Protein AF-E4T851-F1 (afdb_monomer)

Secondary structure (DSSP, 8-state):
----TTTSHHHHHHHHHHHHH-SBS-B-HHHHHHHHT--HHHHHHHHHH-TTTEEEEEEE-TTT-PEEEEEHHHHHHHHHHS-S----TTSB-PPPPHHHHHHHHHHHHHHHHHHHHHHHHHHHHHHHHHHHHHHHHHHHHHHHHH-

Radius of gyration: 23.72 Å; Cα contacts (8 Å, |Δi|>4): 133; chains: 1; bounding box: 57×31×72 Å

Organism: Paludibacter propionicigenes (strain DSM 17365 / JCM 13257 / WB4) (NCBI:txid694427)

pLDDT: mean 87.02, std 12.17, range [44.84, 97.44]

Solvent-accessible surface area (backbone atoms only — not comparable to full-atom values): 8329 Å² total; per-residue (Å²): 133,80,89,51,48,63,79,45,42,69,61,49,50,51,50,52,53,47,58,34,63,35,52,49,51,42,44,38,43,68,57,51,14,65,75,68,77,45,60,44,70,58,46,45,48,49,53,66,68,44,55,89,50,29,36,76,46,90,58,58,38,89,89,76,71,41,47,28,35,31,40,42,66,63,56,55,49,47,70,78,75,46,84,89,84,76,96,54,62,82,43,79,35,80,58,57,57,69,69,61,50,51,51,54,51,48,53,50,51,54,48,15,51,51,53,50,52,50,52,51,48,54,52,50,51,52,53,50,51,53,50,51,52,52,50,52,54,51,50,53,53,49,52,66,73,74,105

Structure (mmCIF, N/CA/C/O backbone):
data_AF-E4T851-F1
#
_entry.id   AF-E4T851-F1
#
loop_
_atom_site.group_PDB
_atom_site.id
_atom_site.type_symbol
_atom_site.label_atom_id
_atom_site.label_alt_id
_atom_site.label_comp_id
_atom_site.label_asym_id
_atom_site.label_entity_id
_atom_site.label_seq_id
_atom_site.pdbx_PDB_ins_code
_atom_site.Cartn_x
_atom_site.Cartn_y
_atom_site.Cartn_z
_atom_site.occupancy
_atom_site.B_iso_or_equiv
_atom_site.auth_seq_id
_atom_site.auth_comp_id
_atom_site.auth_asym_id
_atom_site.auth_atom_id
_atom_site.pdbx_PDB_model_num
ATOM 1 N N . MET A 1 1 ? 4.889 10.315 11.813 1.00 44.84 1 MET A N 1
ATOM 2 C CA . MET A 1 1 ? 3.529 9.733 11.825 1.00 44.84 1 MET A CA 1
ATOM 3 C C . MET A 1 1 ? 3.695 8.249 11.513 1.00 44.84 1 MET A C 1
ATOM 5 O O . MET A 1 1 ? 4.417 7.948 10.576 1.00 44.84 1 MET A O 1
ATOM 9 N N . GLY A 1 2 ? 3.188 7.329 12.338 1.00 60.22 2 GLY A N 1
ATOM 10 C CA . GLY A 1 2 ? 3.325 5.886 12.075 1.00 60.22 2 GLY A CA 1
ATOM 11 C C . GLY A 1 2 ? 2.503 5.438 10.860 1.00 60.22 2 GLY A C 1
ATOM 12 O O . GLY A 1 2 ? 1.569 6.137 10.472 1.00 60.22 2 GLY A O 1
ATOM 13 N N . LYS A 1 3 ? 2.852 4.280 10.288 1.00 72.94 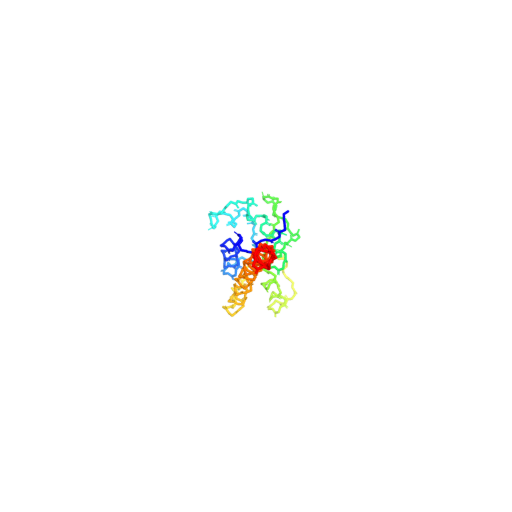3 LYS A N 1
ATOM 14 C CA . LYS A 1 3 ? 2.148 3.651 9.155 1.00 72.94 3 LYS A CA 1
ATOM 15 C C . LYS A 1 3 ? 0.664 3.474 9.497 1.00 72.94 3 LYS A C 1
ATOM 17 O O . LYS A 1 3 ? 0.367 2.988 10.587 1.00 72.94 3 LYS A O 1
ATOM 22 N N . LYS A 1 4 ? -0.234 3.849 8.584 1.00 88.56 4 LYS A N 1
ATOM 23 C CA . LYS A 1 4 ? -1.688 3.689 8.736 1.00 88.56 4 LYS A CA 1
ATOM 24 C C . LYS A 1 4 ? -2.259 3.031 7.487 1.00 88.56 4 LYS A C 1
ATOM 26 O O . LYS A 1 4 ? -2.690 3.724 6.566 1.00 88.56 4 LYS A O 1
ATOM 31 N N . TYR A 1 5 ? -2.264 1.701 7.479 1.00 90.31 5 TYR A N 1
ATOM 32 C CA . TYR A 1 5 ? -2.741 0.904 6.347 1.00 90.31 5 TYR A CA 1
ATOM 33 C C . TYR A 1 5 ? -4.186 1.248 6.001 1.00 90.31 5 TYR A C 1
ATOM 35 O O . TYR A 1 5 ? -4.512 1.354 4.828 1.00 90.31 5 TYR A O 1
ATOM 43 N N . SER A 1 6 ? -5.029 1.498 7.008 1.00 90.12 6 SER A N 1
ATOM 44 C CA . SER A 1 6 ? -6.433 1.851 6.774 1.00 90.12 6 SER A CA 1
ATOM 45 C C . SER A 1 6 ? -6.612 3.203 6.074 1.00 90.12 6 SER A C 1
ATOM 47 O O . SER A 1 6 ? -7.623 3.422 5.424 1.00 90.12 6 SER A O 1
ATOM 49 N N . LYS A 1 7 ? -5.665 4.137 6.242 1.00 92.62 7 LYS A N 1
ATOM 50 C CA . LYS A 1 7 ? -5.742 5.477 5.641 1.00 92.62 7 LYS A CA 1
ATOM 51 C C . LYS A 1 7 ? -5.191 5.498 4.217 1.00 92.62 7 LYS A C 1
ATOM 53 O O . LYS A 1 7 ? -5.696 6.252 3.401 1.00 92.62 7 LYS A O 1
ATOM 58 N N . ASP A 1 8 ? -4.159 4.702 3.961 1.00 95.56 8 ASP A N 1
ATOM 59 C CA . ASP A 1 8 ? -3.434 4.687 2.687 1.00 95.56 8 ASP A CA 1
ATOM 60 C C . ASP A 1 8 ? -3.862 3.509 1.793 1.00 95.56 8 ASP A C 1
ATOM 62 O O . ASP A 1 8 ? -3.131 3.132 0.878 1.00 95.56 8 ASP A O 1
ATOM 66 N N . LEU A 1 9 ? -4.990 2.860 2.107 1.00 94.56 9 LEU A N 1
ATOM 67 C CA . LEU A 1 9 ? -5.412 1.601 1.492 1.00 94.56 9 LEU A CA 1
ATOM 68 C C . LEU A 1 9 ? -5.564 1.734 -0.027 1.00 94.56 9 LEU A C 1
ATOM 70 O O . LEU A 1 9 ? -5.019 0.914 -0.766 1.00 94.56 9 LEU A O 1
ATOM 74 N N . ASP A 1 10 ? -6.242 2.783 -0.486 1.00 95.50 10 ASP A N 1
ATOM 75 C CA . ASP A 1 10 ? -6.523 2.998 -1.906 1.00 95.50 10 ASP A CA 1
ATOM 76 C C . ASP A 1 10 ? -5.232 3.229 -2.699 1.00 95.50 10 ASP A C 1
ATOM 78 O O . ASP A 1 10 ? -4.998 2.593 -3.731 1.00 95.50 10 ASP A O 1
ATOM 82 N N . GLU A 1 11 ? 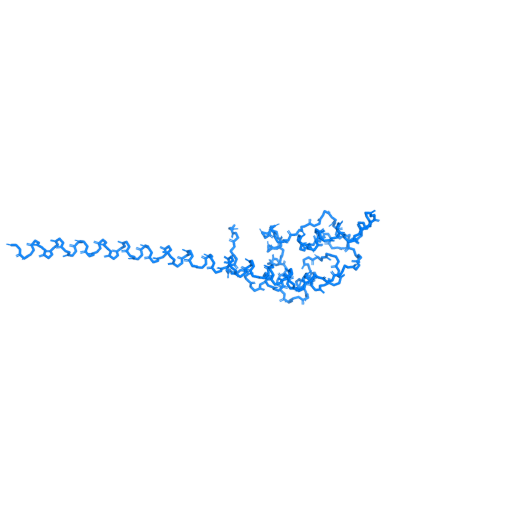-4.335 4.080 -2.195 1.00 96.56 11 GLU A N 1
ATOM 83 C CA . GLU A 1 11 ? -3.048 4.318 -2.840 1.00 96.56 11 GLU A CA 1
ATOM 84 C C . GLU A 1 11 ? -2.129 3.097 -2.773 1.00 96.56 11 GLU A C 1
ATOM 86 O O . GLU A 1 11 ? -1.392 2.842 -3.727 1.00 96.56 11 GLU A O 1
ATOM 91 N N . LEU A 1 12 ? -2.169 2.313 -1.691 1.00 96.94 12 LEU A N 1
ATOM 92 C CA . LEU A 1 12 ? -1.432 1.053 -1.600 1.00 96.94 12 LEU A CA 1
ATOM 93 C C . LEU A 1 12 ? -1.924 0.049 -2.642 1.00 96.94 12 LEU A C 1
ATOM 95 O O . LEU A 1 12 ? -1.095 -0.533 -3.341 1.00 96.94 12 LEU A O 1
ATOM 99 N N . ILE A 1 13 ? -3.240 -0.123 -2.792 1.00 96.81 13 ILE A N 1
ATOM 100 C CA . ILE A 1 13 ? -3.831 -0.996 -3.815 1.00 96.81 13 ILE A CA 1
ATOM 101 C C . ILE A 1 13 ? -3.419 -0.520 -5.208 1.00 96.81 13 ILE A C 1
ATOM 103 O O . ILE A 1 13 ? -2.942 -1.327 -6.011 1.00 96.81 13 ILE A O 1
ATOM 107 N N . ALA A 1 14 ? -3.540 0.779 -5.495 1.00 97.12 14 ALA A N 1
ATOM 108 C CA . ALA A 1 14 ? -3.183 1.346 -6.791 1.00 97.12 14 ALA A CA 1
ATOM 109 C C . ALA A 1 14 ? -1.692 1.151 -7.114 1.00 97.12 14 ALA A C 1
ATOM 111 O O . ALA A 1 14 ? -1.341 0.685 -8.202 1.00 97.12 14 ALA A O 1
ATOM 112 N N . LEU A 1 15 ? -0.806 1.456 -6.160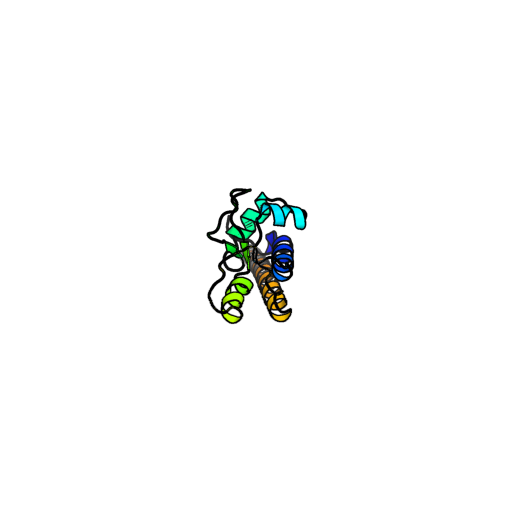 1.00 97.44 15 LEU A N 1
ATOM 113 C CA . LEU A 1 15 ? 0.641 1.319 -6.327 1.00 97.44 15 LEU A CA 1
ATOM 114 C C . LEU A 1 15 ? 1.065 -0.144 -6.466 1.00 97.44 15 LEU A C 1
ATOM 116 O O . LEU A 1 15 ? 1.872 -0.443 -7.344 1.00 97.44 15 LEU A O 1
ATOM 120 N N . VAL A 1 16 ? 0.532 -1.053 -5.642 1.00 96.62 16 VAL A N 1
ATOM 121 C CA . VAL A 1 16 ? 0.827 -2.493 -5.730 1.00 96.62 16 VAL A CA 1
ATOM 122 C C . VAL A 1 16 ? 0.344 -3.053 -7.062 1.00 96.62 16 VAL A C 1
ATOM 124 O O . VAL A 1 16 ? 1.129 -3.683 -7.768 1.00 96.62 16 VAL A O 1
ATOM 127 N N . SER A 1 17 ? -0.896 -2.762 -7.452 1.00 94.75 17 SER A N 1
ATOM 128 C CA . SER A 1 17 ? -1.470 -3.238 -8.714 1.00 94.75 17 SER A CA 1
ATOM 129 C C . SER A 1 17 ? -0.654 -2.741 -9.902 1.00 94.75 17 SER A C 1
ATOM 131 O O . SER A 1 17 ? -0.160 -3.535 -10.702 1.00 94.75 17 SER A O 1
ATOM 133 N N . TYR A 1 18 ? -0.394 -1.437 -9.976 1.00 95.31 18 TYR A N 1
ATOM 134 C CA . TYR A 1 18 ? 0.363 -0.870 -11.085 1.00 95.31 18 TYR A CA 1
ATOM 135 C C . TYR A 1 18 ? 1.810 -1.373 -11.125 1.00 95.31 18 TYR A C 1
ATOM 137 O O . TYR A 1 18 ? 2.292 -1.785 -12.180 1.00 95.31 18 TYR A O 1
ATOM 145 N N . LEU A 1 19 ? 2.512 -1.393 -9.986 1.00 94.81 19 LEU A N 1
ATOM 146 C CA . LEU A 1 19 ? 3.880 -1.907 -9.930 1.00 94.81 19 LEU A CA 1
ATOM 147 C C . LEU A 1 19 ? 3.953 -3.418 -10.150 1.00 94.81 19 LEU A C 1
ATOM 149 O O . LEU A 1 19 ? 5.030 -3.890 -10.489 1.00 94.81 19 LEU A O 1
ATOM 153 N N . SER A 1 20 ? 2.868 -4.176 -9.986 1.00 92.19 20 SER A N 1
ATOM 154 C CA . SER A 1 20 ? 2.825 -5.610 -10.302 1.00 92.19 20 SER A CA 1
ATOM 155 C C . SER A 1 20 ? 2.688 -5.893 -11.802 1.00 92.19 20 SER A C 1
ATOM 157 O O . SER A 1 20 ? 3.296 -6.837 -12.305 1.00 92.19 20 SER A O 1
ATOM 159 N N . MET A 1 21 ? 1.943 -5.040 -12.512 1.00 90.31 21 MET A N 1
ATOM 160 C CA . MET A 1 21 ? 1.587 -5.210 -13.927 1.00 90.31 21 MET A CA 1
ATOM 161 C C . MET A 1 21 ? 2.449 -4.378 -14.879 1.00 90.31 21 MET A C 1
ATOM 163 O O . MET A 1 21 ? 2.322 -4.471 -16.099 1.00 90.31 21 MET A O 1
ATOM 167 N N . THR A 1 22 ? 3.279 -3.484 -14.346 1.00 90.06 22 THR A N 1
ATOM 168 C CA . THR A 1 22 ? 4.098 -2.627 -15.191 1.00 90.06 22 THR A CA 1
ATOM 169 C C . THR A 1 22 ? 5.250 -3.410 -15.814 1.00 90.06 22 THR A C 1
ATOM 171 O O . THR A 1 22 ? 6.008 -4.093 -15.124 1.00 90.06 22 THR A O 1
ATOM 174 N N . LYS A 1 23 ? 5.439 -3.227 -17.123 1.00 86.62 23 LYS A N 1
ATOM 175 C CA . LYS A 1 23 ? 6.549 -3.822 -17.880 1.00 86.62 23 LYS A CA 1
ATOM 176 C C . LYS A 1 23 ? 7.934 -3.365 -17.416 1.00 86.62 23 LYS A C 1
ATOM 178 O O . LYS A 1 23 ? 8.926 -4.000 -17.740 1.00 86.62 23 LYS A O 1
ATOM 183 N N . TYR A 1 24 ? 8.022 -2.242 -16.705 1.00 87.38 24 TYR A N 1
ATOM 184 C CA . TYR A 1 24 ? 9.292 -1.711 -16.215 1.00 87.38 24 TYR A CA 1
ATOM 185 C C . TYR A 1 24 ? 9.704 -2.417 -14.922 1.00 87.38 24 TYR A C 1
ATOM 187 O O . TYR A 1 24 ? 8.862 -2.657 -14.053 1.00 87.38 24 TYR A O 1
ATOM 195 N N . LYS A 1 25 ? 11.002 -2.695 -14.760 1.00 87.62 25 LYS A N 1
ATOM 196 C CA . LYS A 1 25 ? 11.566 -3.231 -13.512 1.00 87.62 25 LYS A CA 1
ATOM 197 C C . LYS A 1 25 ? 11.202 -2.346 -12.314 1.00 87.62 25 LYS A C 1
ATOM 199 O O . LYS A 1 25 ? 10.720 -2.823 -11.280 1.00 87.62 25 LYS A O 1
ATOM 204 N N . SER A 1 26 ? 11.432 -1.050 -12.420 1.00 90.94 26 SER A N 1
ATOM 205 C CA . SER A 1 26 ? 11.175 -0.109 -11.337 1.00 90.94 26 SER A CA 1
ATOM 206 C C . SER A 1 26 ? 10.667 1.217 -11.891 1.00 90.94 26 SER A C 1
ATOM 208 O O . SER A 1 26 ? 10.700 1.478 -13.096 1.00 90.94 26 SER A O 1
ATOM 210 N N . MET A 1 27 ? 10.112 2.062 -11.023 1.00 92.69 27 MET A N 1
ATOM 211 C CA . MET A 1 27 ? 9.546 3.333 -11.453 1.00 92.69 27 MET A CA 1
ATOM 212 C C . MET A 1 27 ? 9.798 4.460 -10.467 1.00 92.69 27 MET A C 1
ATOM 214 O O . MET A 1 27 ? 9.864 4.266 -9.256 1.00 92.69 27 MET A O 1
ATOM 218 N N . ARG A 1 28 ? 9.938 5.664 -11.018 1.00 95.12 28 ARG A N 1
ATOM 219 C CA . ARG A 1 28 ? 10.153 6.887 -10.247 1.00 95.12 28 ARG A CA 1
ATOM 220 C C . ARG A 1 28 ? 8.832 7.383 -9.650 1.00 95.12 28 ARG A C 1
ATOM 222 O O . ARG A 1 28 ? 7.809 7.292 -10.338 1.00 95.12 28 ARG A O 1
ATOM 229 N N . PRO A 1 29 ? 8.848 7.995 -8.454 1.00 96.25 29 PRO A N 1
ATOM 230 C CA . PRO A 1 29 ? 7.655 8.553 -7.818 1.00 96.25 29 PRO A CA 1
ATOM 231 C C . PRO A 1 29 ? 6.901 9.546 -8.708 1.00 96.25 29 PRO A C 1
ATOM 233 O O . PRO A 1 29 ? 5.681 9.483 -8.783 1.00 96.25 29 PRO A O 1
ATOM 236 N N . SER A 1 30 ? 7.612 10.408 -9.445 1.00 96.00 30 SER A N 1
ATOM 237 C CA . SER A 1 30 ? 7.006 11.355 -10.395 1.00 96.00 30 SER A CA 1
ATOM 238 C C . SER A 1 30 ? 6.173 10.670 -11.482 1.00 96.00 30 SER A C 1
ATOM 240 O O . SER A 1 30 ? 5.057 11.094 -11.772 1.00 96.00 30 SER A O 1
ATOM 242 N N . ARG A 1 31 ? 6.691 9.582 -12.067 1.00 94.81 31 ARG A N 1
ATOM 243 C CA . ARG A 1 31 ? 5.973 8.805 -13.087 1.00 94.81 31 ARG A CA 1
ATOM 244 C C . ARG A 1 31 ? 4.790 8.053 -12.490 1.00 94.81 31 ARG A C 1
ATOM 246 O O . ARG A 1 31 ? 3.750 8.000 -13.130 1.00 94.81 31 ARG A O 1
ATOM 253 N N . LEU A 1 32 ? 4.939 7.484 -11.294 1.00 96.31 32 LEU A N 1
ATOM 254 C CA . LEU A 1 32 ? 3.842 6.799 -10.604 1.00 96.31 32 LEU A CA 1
ATOM 255 C C . LEU A 1 32 ? 2.696 7.766 -10.297 1.00 96.31 32 LEU A C 1
ATOM 257 O O . LEU A 1 32 ? 1.557 7.484 -10.648 1.00 96.31 32 LEU A O 1
ATOM 261 N N . ALA A 1 33 ? 3.020 8.933 -9.741 1.00 97.31 33 ALA A N 1
ATOM 262 C CA . ALA A 1 33 ? 2.072 10.010 -9.480 1.00 97.31 33 ALA A CA 1
ATOM 263 C C . ALA A 1 33 ? 1.317 10.423 -10.751 1.00 97.31 33 ALA A C 1
ATOM 265 O O . ALA A 1 33 ? 0.092 10.439 -10.769 1.00 97.31 33 ALA A O 1
ATOM 266 N N . GLN A 1 34 ? 2.044 10.651 -11.850 1.00 96.44 34 GLN A N 1
ATOM 267 C CA . GLN A 1 34 ? 1.444 11.000 -13.138 1.00 96.44 34 GLN A CA 1
ATOM 268 C C . GLN A 1 34 ? 0.536 9.893 -13.696 1.00 96.44 34 GLN A C 1
ATOM 270 O O . GLN A 1 34 ? -0.524 10.184 -14.237 1.00 96.44 34 GLN A O 1
ATOM 275 N N . ARG A 1 35 ? 0.954 8.625 -13.610 1.00 95.88 35 ARG A N 1
ATOM 276 C CA . ARG A 1 35 ? 0.223 7.485 -14.191 1.00 95.88 35 ARG A CA 1
ATOM 277 C C . ARG A 1 35 ? -1.029 7.116 -13.410 1.00 95.88 35 ARG A C 1
ATOM 279 O O . ARG A 1 35 ? -1.972 6.616 -14.009 1.00 95.88 35 ARG A O 1
ATOM 286 N N . LEU A 1 36 ? -1.009 7.340 -12.101 1.00 96.50 36 LEU A N 1
ATOM 287 C CA . LEU A 1 36 ? -2.104 7.010 -11.195 1.00 96.50 36 LEU A CA 1
ATOM 288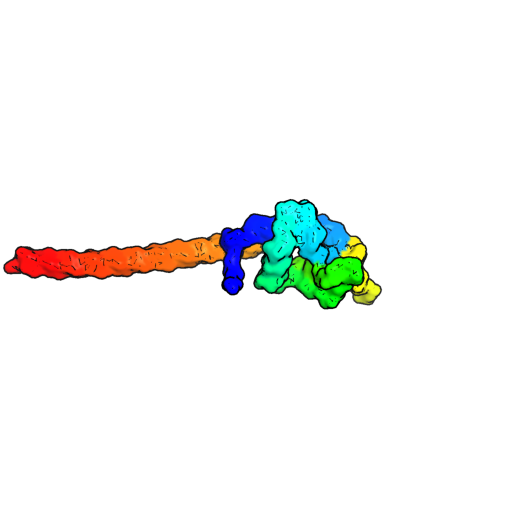 C C . LEU A 1 36 ? -2.954 8.228 -10.826 1.00 96.50 36 LEU A C 1
ATOM 290 O O . LEU A 1 36 ? -3.882 8.090 -10.039 1.00 96.50 36 LEU A O 1
ATOM 294 N N . SER A 1 37 ? -2.644 9.408 -11.372 1.00 96.88 37 SER A N 1
ATOM 295 C CA . SER A 1 37 ? -3.289 10.675 -11.003 1.00 96.88 37 SER A CA 1
ATOM 296 C C . SER A 1 37 ? -3.262 10.934 -9.489 1.00 96.88 37 SER A C 1
ATOM 298 O O . SER A 1 37 ? -4.231 11.420 -8.912 1.00 96.88 37 SER A O 1
ATOM 300 N N . LEU A 1 38 ? -2.143 10.595 -8.842 1.00 96.19 38 LEU A N 1
ATOM 301 C CA . LEU A 1 38 ? -1.928 10.760 -7.404 1.00 96.19 38 LEU A CA 1
ATOM 302 C C . LEU A 1 38 ? -0.984 11.926 -7.122 1.00 96.19 38 LEU A C 1
ATOM 304 O O . LEU A 1 38 ? -0.126 12.267 -7.939 1.00 96.19 38 LEU A O 1
ATOM 308 N N . ASP A 1 39 ? -1.080 12.493 -5.920 1.00 96.62 39 ASP A N 1
ATOM 309 C CA . ASP A 1 39 ? -0.100 13.471 -5.462 1.00 96.62 39 ASP A CA 1
ATOM 310 C C . ASP A 1 39 ? 1.287 12.828 -5.283 1.00 96.62 39 ASP A C 1
ATOM 312 O O . ASP A 1 39 ? 1.458 11.799 -4.620 1.00 96.62 39 ASP A O 1
ATOM 316 N N . LYS A 1 40 ? 2.310 13.475 -5.848 1.00 96.31 40 LYS A N 1
ATOM 317 C CA . LYS A 1 40 ? 3.692 12.985 -5.819 1.00 96.31 40 LYS A CA 1
ATOM 318 C C . LYS A 1 40 ? 4.236 12.887 -4.398 1.00 96.31 40 LYS A C 1
ATOM 320 O O . LYS A 1 40 ? 4.970 11.940 -4.101 1.00 96.31 40 LYS A O 1
ATOM 325 N N . SER A 1 41 ? 3.924 13.858 -3.540 1.00 95.75 41 SER A N 1
ATOM 326 C CA . SER A 1 41 ? 4.434 13.864 -2.167 1.00 95.75 41 SER A CA 1
ATOM 327 C C . SER A 1 41 ? 3.839 12.703 -1.366 1.00 95.75 41 SER A C 1
ATOM 329 O O . SER A 1 41 ? 4.571 12.002 -0.663 1.00 95.75 41 SER A O 1
ATOM 331 N N . ASN A 1 42 ? 2.551 12.414 -1.577 1.00 95.12 42 ASN A N 1
ATOM 332 C CA . ASN A 1 42 ? 1.866 11.282 -0.972 1.00 95.12 42 ASN A CA 1
ATOM 333 C C . ASN A 1 42 ? 2.416 9.939 -1.472 1.00 95.12 42 ASN A C 1
ATOM 335 O O . ASN A 1 42 ? 2.746 9.074 -0.663 1.00 95.12 42 ASN A O 1
ATOM 339 N N . VAL A 1 43 ? 2.619 9.790 -2.787 1.00 97.25 43 VAL A N 1
ATOM 340 C CA . VAL A 1 43 ? 3.250 8.592 -3.370 1.00 97.25 43 VAL A CA 1
ATOM 341 C C . VAL A 1 43 ? 4.631 8.357 -2.760 1.00 97.25 43 VAL A C 1
ATOM 343 O O . VAL A 1 43 ? 4.927 7.254 -2.304 1.00 97.25 43 VAL A O 1
ATOM 346 N N . LEU A 1 44 ? 5.478 9.388 -2.693 1.00 96.50 44 LEU A N 1
ATOM 347 C CA . LEU A 1 44 ? 6.816 9.266 -2.114 1.00 96.50 44 LEU A CA 1
ATOM 348 C C . LEU A 1 44 ? 6.770 8.894 -0.625 1.00 96.50 44 LEU A C 1
ATOM 350 O O . LEU A 1 44 ? 7.573 8.074 -0.176 1.00 96.50 44 LEU A O 1
ATOM 354 N N . ARG A 1 45 ? 5.837 9.472 0.140 1.00 96.38 45 ARG A N 1
ATOM 355 C CA . ARG A 1 45 ? 5.621 9.113 1.546 1.00 96.38 45 ARG A CA 1
ATOM 356 C C . ARG A 1 45 ? 5.284 7.630 1.676 1.00 96.38 45 ARG A C 1
ATOM 358 O O . ARG A 1 45 ? 5.977 6.928 2.407 1.00 96.38 45 ARG A O 1
ATOM 365 N N . ILE A 1 46 ? 4.288 7.143 0.936 1.00 96.75 46 ILE A N 1
ATOM 366 C CA . ILE A 1 46 ? 3.849 5.741 0.982 1.00 96.75 46 ILE A CA 1
ATOM 367 C C . ILE A 1 46 ? 5.004 4.805 0.605 1.00 96.75 46 ILE A C 1
ATOM 369 O O . ILE A 1 46 ? 5.348 3.892 1.356 1.00 96.75 46 ILE A O 1
ATOM 373 N N . LEU A 1 47 ? 5.690 5.077 -0.503 1.00 96.75 47 LEU A N 1
ATOM 374 C CA . LEU A 1 47 ? 6.828 4.269 -0.942 1.00 96.75 47 LEU A CA 1
ATOM 375 C C . LEU A 1 47 ? 7.954 4.188 0.111 1.00 96.75 47 LEU A C 1
ATOM 377 O O . LEU A 1 47 ? 8.637 3.170 0.204 1.00 96.75 47 LEU A O 1
ATOM 381 N N . ASN A 1 48 ? 8.143 5.232 0.927 1.00 95.62 48 ASN A N 1
ATOM 382 C CA . ASN A 1 48 ? 9.155 5.262 1.988 1.00 95.62 48 ASN A CA 1
ATOM 383 C C . ASN A 1 48 ? 8.681 4.671 3.327 1.00 95.62 48 ASN A C 1
ATOM 385 O O . ASN A 1 48 ? 9.497 4.120 4.072 1.00 95.62 48 ASN A O 1
ATOM 389 N N . GLU A 1 49 ? 7.397 4.796 3.661 1.00 95.50 49 GLU A N 1
ATOM 390 C CA . GLU A 1 49 ? 6.826 4.302 4.919 1.00 95.50 49 GLU A CA 1
ATOM 391 C C . GLU A 1 49 ? 6.568 2.786 4.866 1.00 95.50 49 GLU A C 1
ATOM 393 O O . GLU A 1 49 ? 6.883 2.056 5.816 1.00 95.50 49 GLU A O 1
ATOM 398 N N . TYR A 1 50 ? 6.086 2.267 3.735 1.00 95.25 50 TYR A N 1
ATOM 399 C CA . TYR A 1 50 ? 5.724 0.855 3.559 1.00 95.25 50 TYR A CA 1
ATOM 400 C C . TYR A 1 50 ? 6.888 -0.001 3.033 1.00 95.25 50 TYR A C 1
ATOM 402 O O . TYR A 1 50 ? 6.749 -0.776 2.089 1.00 95.25 50 TYR A O 1
ATOM 410 N N . LYS A 1 51 ? 8.043 0.079 3.711 1.00 93.44 51 LYS A N 1
ATOM 411 C CA . LYS A 1 51 ? 9.289 -0.647 3.364 1.00 93.44 51 LYS A CA 1
ATOM 412 C C . LYS A 1 51 ? 9.174 -2.176 3.308 1.00 93.44 51 LYS A C 1
ATOM 414 O O . LYS A 1 51 ? 10.050 -2.827 2.767 1.00 93.44 51 LYS A O 1
ATOM 419 N N . ALA A 1 52 ? 8.137 -2.756 3.911 1.00 91.19 52 ALA A N 1
ATOM 420 C CA . ALA A 1 52 ? 7.896 -4.198 3.825 1.00 91.19 52 ALA A CA 1
ATOM 421 C C . ALA A 1 52 ? 7.361 -4.613 2.442 1.00 91.19 52 ALA A C 1
ATOM 423 O O . ALA A 1 52 ? 7.500 -5.764 2.049 1.00 91.19 52 ALA A O 1
ATOM 424 N N . ILE A 1 53 ? 6.752 -3.673 1.712 1.00 95.25 53 ILE A N 1
ATOM 425 C CA . ILE A 1 53 ? 6.129 -3.898 0.405 1.00 95.25 53 ILE A CA 1
ATOM 426 C C . ILE A 1 53 ? 7.040 -3.352 -0.693 1.00 95.25 53 ILE A C 1
ATOM 428 O O . ILE A 1 53 ? 7.354 -4.050 -1.659 1.00 95.25 53 ILE A O 1
ATOM 432 N N . PHE A 1 54 ? 7.494 -2.107 -0.532 1.00 96.56 54 PHE A N 1
ATOM 433 C CA . PHE A 1 54 ? 8.258 -1.400 -1.551 1.00 96.56 54 PHE A CA 1
ATOM 434 C C . PHE A 1 54 ? 9.751 -1.413 -1.258 1.00 96.56 54 PHE A C 1
ATOM 436 O O . PHE A 1 54 ? 10.196 -1.081 -0.160 1.00 96.56 54 PHE A O 1
ATOM 443 N N . ARG A 1 55 ? 10.522 -1.713 -2.300 1.00 95.12 55 ARG A N 1
ATOM 444 C CA . ARG A 1 55 ? 11.972 -1.586 -2.320 1.00 95.12 55 ARG A CA 1
ATOM 445 C C . ARG A 1 55 ? 12.359 -0.285 -3.006 1.00 95.12 55 ARG A C 1
ATOM 447 O O . ARG A 1 55 ? 11.971 -0.047 -4.149 1.00 95.12 55 ARG A O 1
ATOM 454 N N . LYS A 1 56 ? 13.205 0.500 -2.342 1.00 95.38 56 LYS A N 1
ATOM 455 C CA . LYS A 1 56 ? 13.907 1.645 -2.929 1.00 95.38 56 LYS A CA 1
ATOM 456 C C . LYS A 1 56 ? 15.197 1.172 -3.610 1.00 95.38 56 LYS A C 1
ATOM 458 O O . LYS A 1 56 ? 15.995 0.468 -2.994 1.00 95.38 56 LYS A O 1
ATOM 463 N N . SER A 1 57 ? 15.399 1.549 -4.868 1.00 91.06 57 SER A N 1
ATOM 464 C CA . SER A 1 57 ? 16.634 1.298 -5.614 1.00 91.06 57 SER A CA 1
ATOM 465 C C . SER A 1 57 ? 17.743 2.251 -5.161 1.00 91.06 57 SER A C 1
ATOM 467 O O . SER A 1 57 ? 17.485 3.415 -4.841 1.00 91.06 57 SER A O 1
ATOM 469 N N . GLN A 1 58 ? 18.983 1.759 -5.143 1.00 88.25 58 GLN A N 1
ATOM 470 C CA . GLN A 1 58 ? 20.163 2.602 -4.912 1.00 88.25 58 GLN A CA 1
ATOM 471 C C . GLN A 1 58 ? 20.475 3.467 -6.138 1.00 88.25 58 GLN A C 1
ATOM 473 O O . GLN A 1 58 ? 21.070 4.532 -6.004 1.00 88.25 58 GLN A O 1
ATOM 478 N N . VAL A 1 59 ? 20.008 3.045 -7.318 1.00 87.06 59 VAL A N 1
ATOM 479 C CA . VAL A 1 59 ? 20.136 3.810 -8.555 1.00 87.06 59 VAL A CA 1
ATOM 480 C C . VAL A 1 59 ? 19.232 5.039 -8.502 1.00 87.06 59 VAL A C 1
ATOM 482 O O . VAL A 1 59 ? 18.057 4.969 -8.121 1.00 87.06 59 VAL A O 1
ATOM 485 N N . ILE A 1 60 ? 19.800 6.169 -8.909 1.00 89.31 60 ILE A N 1
ATOM 486 C CA . ILE A 1 60 ? 19.120 7.455 -9.017 1.00 89.31 60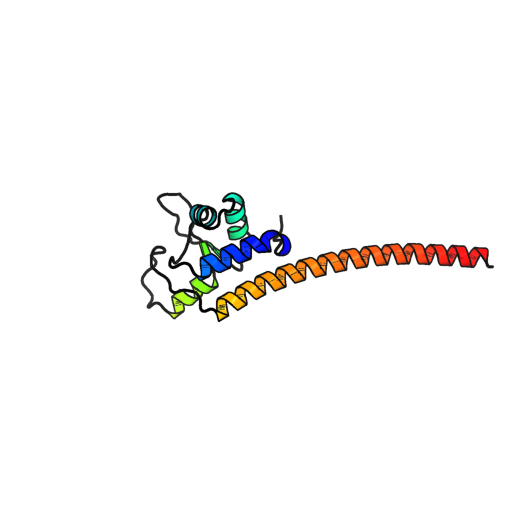 ILE A CA 1
ATOM 487 C C . ILE A 1 60 ? 18.973 7.782 -10.500 1.00 89.31 60 ILE A C 1
ATOM 489 O O . ILE A 1 60 ? 19.886 7.587 -11.297 1.00 89.31 60 ILE A O 1
ATOM 493 N N . SER A 1 61 ? 17.808 8.289 -10.885 1.00 86.75 61 SER A N 1
ATOM 494 C CA . SER A 1 61 ? 17.577 8.761 -12.242 1.00 86.75 61 SER A CA 1
ATOM 495 C C . SER A 1 61 ? 18.441 9.985 -12.536 1.00 86.75 61 SER A C 1
ATOM 497 O O . SER A 1 61 ? 18.249 11.026 -11.915 1.00 86.75 61 SER A O 1
ATOM 499 N N . HIS A 1 62 ? 19.320 9.906 -13.536 1.00 85.06 62 HIS A N 1
ATOM 500 C CA . HIS A 1 62 ? 20.131 11.051 -13.972 1.00 85.06 62 HIS A CA 1
ATOM 501 C C . HIS A 1 62 ? 19.287 12.251 -14.424 1.00 85.06 62 HIS A C 1
ATOM 503 O O . HIS A 1 62 ? 19.705 13.392 -14.275 1.00 85.06 62 HIS A O 1
ATOM 509 N N . THR A 1 63 ? 18.084 12.007 -14.953 1.00 84.69 63 THR A N 1
ATOM 510 C CA . THR A 1 63 ? 17.213 13.074 -15.464 1.00 84.69 63 THR A CA 1
ATOM 511 C C . THR A 1 63 ? 16.421 13.778 -14.366 1.00 84.69 63 THR A C 1
ATOM 513 O O . THR A 1 63 ? 16.219 14.982 -14.449 1.00 84.69 63 THR A O 1
ATOM 516 N N . SER A 1 64 ? 15.905 13.044 -13.372 1.00 86.31 64 SER A N 1
ATOM 517 C CA . SER A 1 64 ? 15.031 13.634 -12.342 1.00 86.31 64 SER A CA 1
ATOM 518 C C . SER A 1 64 ? 15.656 13.724 -10.954 1.00 86.31 64 SER A C 1
ATOM 520 O O . SER A 1 64 ? 15.057 14.337 -10.075 1.00 86.31 64 SER A O 1
ATOM 522 N N . GLY A 1 65 ? 16.812 13.098 -10.725 1.00 90.31 65 GLY A N 1
ATOM 523 C CA . GLY A 1 65 ? 17.421 12.985 -9.398 1.00 90.31 65 GLY A CA 1
ATOM 524 C C . GLY A 1 65 ? 16.637 12.089 -8.431 1.00 90.31 65 GLY A C 1
ATOM 525 O O . GLY A 1 65 ? 16.895 12.098 -7.232 1.00 90.31 65 GLY A O 1
ATOM 526 N N . GLU A 1 66 ? 15.659 11.319 -8.919 1.00 91.81 66 GLU A N 1
ATOM 527 C CA . GLU A 1 66 ? 14.798 10.486 -8.078 1.00 91.81 66 GLU A CA 1
ATOM 528 C C . GLU A 1 66 ? 15.264 9.036 -8.043 1.00 91.81 66 GLU A C 1
ATOM 530 O O . GLU A 1 66 ? 15.650 8.467 -9.065 1.00 91.81 66 GLU A O 1
ATOM 535 N N . HIS A 1 67 ? 15.131 8.407 -6.880 1.00 94.25 67 HIS A N 1
ATOM 536 C CA . HIS A 1 67 ? 15.277 6.963 -6.768 1.00 94.25 67 HIS A CA 1
ATOM 537 C C . HIS A 1 67 ? 14.120 6.230 -7.442 1.00 94.25 67 HIS A C 1
ATOM 539 O O . HIS A 1 67 ? 12.979 6.705 -7.461 1.00 94.25 67 HIS A O 1
ATOM 545 N N . TYR A 1 68 ? 14.416 5.032 -7.929 1.00 94.25 68 TYR A N 1
ATOM 546 C CA . TYR A 1 68 ? 13.402 4.120 -8.431 1.00 94.25 68 TYR A CA 1
ATOM 547 C C . TYR A 1 68 ? 12.825 3.248 -7.319 1.00 94.25 68 TYR A C 1
ATOM 549 O O . TYR A 1 68 ? 13.501 2.934 -6.339 1.00 94.25 68 TYR A O 1
ATOM 557 N N . TYR A 1 69 ? 11.575 2.831 -7.491 1.00 96.19 69 TYR A N 1
ATOM 558 C CA . TYR A 1 69 ? 10.870 1.954 -6.566 1.00 96.19 69 TYR A CA 1
ATOM 559 C C . TYR A 1 69 ? 10.262 0.763 -7.300 1.00 96.19 69 TYR A C 1
ATOM 561 O O . TYR A 1 69 ? 9.839 0.866 -8.451 1.00 96.19 69 TYR A O 1
ATOM 569 N N . THR A 1 70 ? 10.222 -0.380 -6.625 1.00 95.06 70 THR A N 1
ATOM 570 C CA . THR A 1 70 ? 9.565 -1.603 -7.102 1.00 95.06 70 THR A CA 1
ATOM 571 C C . THR A 1 70 ? 8.999 -2.387 -5.919 1.00 95.06 70 THR A C 1
ATOM 573 O O . THR A 1 70 ? 9.214 -2.016 -4.764 1.00 95.06 70 THR A O 1
ATOM 576 N N . LEU A 1 71 ? 8.275 -3.471 -6.185 1.00 95.62 71 LEU A N 1
ATOM 577 C CA . LEU A 1 71 ? 7.826 -4.393 -5.142 1.00 95.62 71 LEU A CA 1
ATOM 578 C C . LEU A 1 71 ? 8.987 -5.292 -4.713 1.00 95.62 71 LEU A C 1
ATOM 580 O O . LEU A 1 71 ? 9.706 -5.822 -5.562 1.00 95.62 71 LEU A O 1
ATOM 584 N N . HIS A 1 72 ? 9.139 -5.524 -3.407 1.00 92.62 72 HIS A N 1
ATOM 585 C CA . HIS A 1 72 ? 10.129 -6.472 -2.888 1.00 92.62 72 HIS A CA 1
ATOM 586 C C . HIS A 1 72 ? 9.975 -7.857 -3.521 1.00 92.62 72 HIS A C 1
ATOM 588 O O . HIS A 1 72 ? 10.969 -8.465 -3.906 1.00 92.62 72 HIS A O 1
ATOM 594 N N . LEU A 1 73 ? 8.732 -8.308 -3.705 1.00 90.69 73 LEU A N 1
ATOM 595 C CA . LEU A 1 73 ? 8.431 -9.594 -4.324 1.00 90.69 73 LEU A CA 1
ATOM 596 C C . LEU A 1 73 ? 8.890 -9.658 -5.787 1.00 90.69 73 LEU A C 1
ATOM 598 O O . LEU A 1 73 ? 9.565 -10.604 -6.178 1.00 90.69 73 LEU A O 1
ATOM 602 N N . ARG A 1 74 ? 8.618 -8.610 -6.579 1.00 89.62 74 ARG A N 1
ATOM 603 C CA . ARG A 1 74 ? 9.131 -8.523 -7.956 1.00 89.62 74 ARG A CA 1
ATOM 604 C C . ARG A 1 74 ? 10.647 -8.501 -7.992 1.00 89.62 74 ARG A C 1
ATOM 606 O O . ARG A 1 74 ? 11.229 -9.126 -8.867 1.00 89.62 74 ARG A O 1
ATOM 613 N N . TYR A 1 75 ? 11.285 -7.779 -7.075 1.00 89.19 7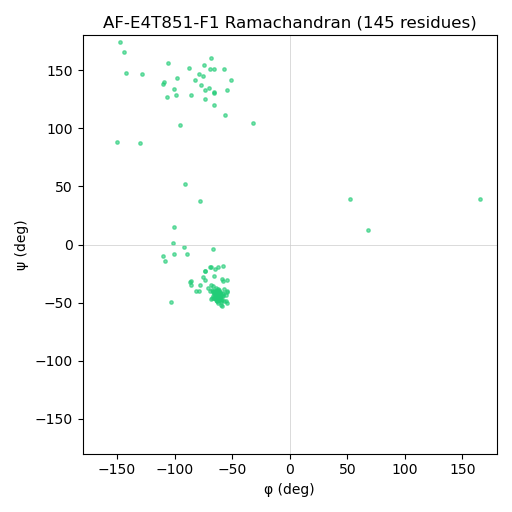5 TYR A N 1
ATOM 614 C CA . TYR A 1 75 ? 12.740 -7.745 -7.001 1.00 89.19 75 TYR A CA 1
ATOM 615 C C . TYR A 1 75 ? 13.320 -9.122 -6.664 1.00 89.19 75 TYR A C 1
ATOM 617 O O . TYR A 1 75 ? 14.282 -9.535 -7.299 1.00 89.19 75 TYR A O 1
ATOM 625 N N . ALA A 1 76 ? 12.715 -9.848 -5.721 1.00 87.19 76 ALA A N 1
ATOM 626 C CA . ALA A 1 76 ? 13.139 -11.195 -5.347 1.00 87.19 76 ALA A CA 1
ATOM 627 C C . ALA A 1 76 ? 13.036 -12.183 -6.521 1.00 87.19 76 ALA A C 1
ATOM 629 O O . ALA A 1 76 ? 13.973 -12.935 -6.762 1.00 87.19 76 ALA A O 1
ATOM 630 N N . LEU A 1 77 ? 11.952 -12.123 -7.301 1.00 84.44 77 LEU A N 1
ATOM 631 C CA . LEU A 1 77 ? 11.750 -13.002 -8.459 1.00 84.44 77 LEU A CA 1
ATOM 632 C C . LEU A 1 77 ? 12.767 -12.787 -9.592 1.00 84.44 77 LEU A C 1
ATOM 634 O O . LEU A 1 77 ? 12.981 -13.699 -10.383 1.00 84.44 77 LEU A O 1
ATOM 638 N N . ARG A 1 78 ? 13.437 -11.626 -9.669 1.00 81.56 78 ARG A N 1
ATOM 639 C CA . ARG A 1 78 ? 14.501 -11.405 -10.671 1.00 81.56 78 ARG A CA 1
ATOM 640 C C . ARG A 1 78 ? 15.649 -12.386 -10.499 1.00 81.56 78 ARG A C 1
ATOM 642 O O . ARG A 1 78 ? 16.125 -12.934 -11.477 1.00 81.56 78 ARG A O 1
ATOM 649 N N . TRP A 1 79 ? 16.037 -12.649 -9.256 1.00 72.88 79 TRP A N 1
ATOM 650 C CA . TRP A 1 79 ? 17.137 -13.556 -8.930 1.00 72.88 79 TRP A CA 1
ATOM 651 C C . TRP A 1 79 ? 16.819 -15.020 -9.230 1.00 72.88 79 TRP A C 1
ATOM 653 O O . TRP A 1 79 ? 17.728 -15.833 -9.320 1.00 72.88 79 TRP A O 1
ATOM 663 N N . VAL A 1 80 ? 15.534 -15.357 -9.351 1.00 70.19 80 VAL A N 1
ATOM 664 C CA . VAL A 1 80 ? 15.078 -16.711 -9.682 1.00 70.19 80 VAL A CA 1
ATOM 665 C C . VAL A 1 80 ? 15.060 -16.926 -11.198 1.00 70.19 80 VAL A C 1
ATOM 667 O O . VAL A 1 80 ? 15.293 -18.040 -11.651 1.00 70.19 80 VAL A O 1
ATOM 670 N N . ASN A 1 81 ? 14.810 -15.861 -11.969 1.00 62.69 81 ASN A N 1
ATOM 671 C CA . ASN A 1 81 ? 14.556 -15.939 -13.410 1.00 62.69 81 ASN A CA 1
ATOM 672 C C . ASN A 1 81 ? 15.698 -15.389 -14.289 1.00 62.69 81 ASN A C 1
ATOM 674 O O . ASN A 1 81 ? 15.680 -15.623 -15.494 1.00 62.69 81 ASN A O 1
ATOM 678 N N . GLU A 1 82 ? 16.667 -14.652 -13.736 1.00 58.28 82 GLU A N 1
ATOM 679 C CA . GLU A 1 82 ? 17.834 -14.140 -14.470 1.00 58.28 82 GLU A CA 1
ATOM 680 C C . GLU A 1 82 ? 19.106 -14.920 -14.101 1.00 58.28 82 GLU A C 1
ATOM 682 O O . GLU A 1 82 ? 19.491 -14.980 -12.931 1.00 58.28 82 GLU A O 1
ATOM 687 N N . ASP A 1 83 ? 19.812 -15.430 -15.121 1.00 51.34 83 ASP A N 1
ATOM 688 C CA . ASP A 1 83 ? 21.259 -15.629 -15.040 1.00 51.34 83 ASP A CA 1
ATOM 689 C C . ASP A 1 83 ? 21.878 -14.268 -14.694 1.00 51.34 83 ASP A C 1
ATOM 691 O O . ASP A 1 83 ? 21.807 -13.306 -15.462 1.00 51.34 83 ASP A O 1
ATOM 695 N N . ILE A 1 84 ? 22.405 -14.192 -13.473 1.00 49.47 84 ILE A N 1
ATOM 696 C CA . ILE A 1 84 ? 23.155 -13.095 -12.857 1.00 49.47 84 ILE A CA 1
ATOM 697 C C . ILE A 1 84 ? 23.951 -12.361 -13.945 1.00 49.47 84 ILE A C 1
ATOM 699 O O . ILE A 1 84 ? 24.916 -12.963 -14.386 1.00 49.47 84 ILE A O 1
ATOM 703 N N . ASN A 1 85 ? 23.559 -11.160 -14.421 1.00 46.44 85 ASN A N 1
ATOM 704 C CA . ASN A 1 85 ? 24.435 -10.147 -15.076 1.00 46.44 85 ASN A CA 1
ATOM 705 C C . ASN A 1 85 ? 23.709 -9.009 -15.851 1.00 46.44 85 ASN A C 1
ATOM 707 O O . ASN A 1 85 ? 24.211 -8.568 -16.887 1.00 46.44 85 ASN A O 1
ATOM 711 N N . GLN A 1 86 ? 22.579 -8.440 -15.399 1.00 47.91 86 GLN A N 1
ATOM 712 C CA . GLN A 1 86 ? 22.149 -7.145 -15.973 1.00 47.91 86 GLN A CA 1
ATOM 713 C C . GLN A 1 86 ? 21.351 -6.246 -15.016 1.00 47.91 86 GLN A C 1
ATOM 715 O O . GLN A 1 86 ? 20.120 -6.211 -14.993 1.00 47.91 86 GLN A O 1
ATOM 720 N N . ASP A 1 87 ? 22.099 -5.434 -14.268 1.00 51.22 87 ASP A N 1
ATOM 721 C CA . ASP A 1 87 ? 21.623 -4.440 -13.297 1.00 51.22 87 ASP A CA 1
ATOM 722 C C . ASP A 1 87 ? 21.107 -3.143 -13.969 1.00 51.22 87 ASP A C 1
ATOM 724 O O . ASP A 1 87 ? 21.302 -2.027 -13.492 1.00 51.22 87 ASP A O 1
ATOM 728 N N . ASN A 1 88 ? 20.443 -3.276 -15.121 1.00 54.81 88 ASN A N 1
ATOM 729 C CA . ASN A 1 88 ? 19.813 -2.157 -15.818 1.00 54.81 88 ASN A CA 1
ATOM 730 C C . ASN A 1 88 ? 18.329 -2.092 -15.431 1.00 54.81 88 ASN A C 1
ATOM 732 O O . ASN A 1 88 ? 17.510 -2.858 -15.941 1.00 54.81 88 ASN A O 1
ATOM 736 N N . ASP A 1 89 ? 17.969 -1.163 -14.542 1.00 55.47 89 ASP A N 1
ATOM 737 C CA . ASP A 1 89 ? 16.604 -0.970 -14.004 1.00 55.47 89 ASP A CA 1
ATOM 738 C C . ASP A 1 89 ? 15.576 -0.496 -15.072 1.00 55.47 89 ASP A C 1
ATOM 740 O O . ASP A 1 89 ? 14.379 -0.418 -14.795 1.00 55.47 89 ASP A O 1
ATOM 744 N N . ASP A 1 90 ? 16.027 -0.234 -16.308 1.00 52.28 90 ASP A N 1
ATOM 745 C CA . ASP A 1 90 ? 15.199 0.093 -17.484 1.00 52.28 90 ASP A CA 1
ATOM 746 C C . ASP A 1 90 ? 14.805 -1.132 -18.334 1.00 52.28 90 ASP A C 1
ATOM 748 O O . ASP A 1 90 ? 14.076 -1.005 -19.320 1.00 52.28 90 ASP A O 1
ATOM 752 N N . THR A 1 91 ? 15.270 -2.329 -17.974 1.00 61.97 91 THR A N 1
ATOM 753 C CA . THR A 1 91 ? 14.923 -3.553 -18.709 1.00 61.97 91 THR A CA 1
ATOM 754 C C . THR A 1 91 ? 13.489 -4.007 -18.415 1.00 61.97 91 THR A C 1
ATOM 756 O O . THR A 1 91 ? 12.885 -3.666 -17.391 1.00 61.97 91 THR A O 1
ATOM 759 N N . VAL A 1 92 ? 12.909 -4.736 -19.371 1.00 64.06 92 VAL A N 1
ATOM 760 C CA . VAL A 1 92 ? 11.539 -5.248 -19.279 1.00 64.06 92 VAL A CA 1
ATOM 761 C C . VAL A 1 92 ? 11.519 -6.397 -18.276 1.00 64.06 92 VAL A C 1
ATOM 763 O O . VAL A 1 92 ? 12.285 -7.343 -18.418 1.00 64.06 92 VAL A O 1
ATOM 766 N N . GLN A 1 93 ? 10.659 -6.313 -17.264 1.00 71.12 93 GLN A N 1
ATOM 767 C CA . GLN A 1 93 ? 10.416 -7.413 -16.334 1.00 71.12 93 GLN A CA 1
ATOM 768 C C . GLN A 1 93 ? 9.026 -7.982 -16.577 1.00 71.12 93 GLN A C 1
ATOM 770 O O . GLN A 1 93 ? 8.065 -7.229 -16.753 1.00 71.12 93 GLN A O 1
ATOM 775 N N . GLU A 1 94 ? 8.930 -9.307 -16.518 1.00 74.00 94 GLU A N 1
ATOM 776 C CA . GLU A 1 94 ? 7.657 -10.008 -16.566 1.00 74.00 94 GLU A CA 1
ATOM 777 C C . GLU A 1 94 ? 6.712 -9.535 -15.450 1.00 74.00 94 GLU A C 1
ATOM 779 O O . GLU A 1 94 ? 7.119 -9.039 -14.383 1.00 74.00 94 GLU A O 1
ATOM 784 N N . ASN A 1 95 ? 5.421 -9.626 -15.742 1.00 80.31 95 ASN A N 1
ATOM 785 C CA . ASN A 1 95 ? 4.385 -9.271 -14.791 1.00 80.31 95 ASN A CA 1
ATOM 786 C C . ASN A 1 95 ? 4.422 -10.236 -13.613 1.00 80.31 95 ASN A C 1
ATOM 788 O O . ASN A 1 95 ? 4.808 -11.397 -13.738 1.00 80.31 95 ASN A O 1
ATOM 792 N N . LEU A 1 96 ? 4.011 -9.743 -12.452 1.00 82.12 96 LEU A N 1
ATOM 793 C CA . LEU A 1 96 ? 3.879 -10.605 -11.295 1.00 82.12 96 LEU A CA 1
ATOM 794 C C . LEU A 1 96 ? 2.752 -11.630 -11.553 1.00 82.12 96 LEU A C 1
ATOM 796 O O . LEU A 1 96 ? 1.660 -11.202 -11.941 1.00 82.12 96 LEU A O 1
ATOM 800 N N . PRO A 1 97 ? 2.981 -12.940 -11.329 1.00 85.56 97 PRO A N 1
ATOM 801 C CA . PRO A 1 97 ? 1.916 -13.933 -11.396 1.00 85.56 97 PRO A CA 1
ATOM 802 C C . PRO A 1 97 ? 0.698 -13.522 -10.545 1.00 85.56 97 PRO A C 1
ATOM 804 O O . PRO A 1 97 ? 0.883 -12.952 -9.457 1.00 85.56 97 PRO A O 1
ATOM 807 N N . PRO A 1 98 ? -0.541 -13.768 -11.013 1.00 86.81 98 PRO A N 1
ATOM 808 C CA . PRO A 1 98 ? -1.759 -13.303 -10.342 1.00 86.81 98 PRO A CA 1
ATOM 809 C C . PRO A 1 98 ? -1.874 -13.729 -8.871 1.00 86.81 98 PRO A C 1
ATOM 811 O O . PRO A 1 98 ? -2.424 -12.997 -8.044 1.00 86.81 98 PRO A O 1
ATOM 814 N N . GLU A 1 99 ? -1.318 -14.885 -8.518 1.00 88.94 99 GLU A N 1
ATOM 815 C CA . GLU A 1 99 ? -1.350 -15.466 -7.174 1.00 88.94 99 GLU A CA 1
ATOM 816 C C . GLU A 1 99 ? -0.563 -14.600 -6.181 1.00 88.94 99 GLU A C 1
ATOM 818 O O . GLU A 1 99 ? -1.015 -14.302 -5.070 1.00 88.94 99 GLU A O 1
ATOM 823 N N . TYR A 1 100 ? 0.607 -14.126 -6.606 1.00 90.06 100 TYR A N 1
ATOM 824 C CA . TYR A 1 100 ? 1.469 -13.255 -5.815 1.00 90.06 100 TYR A CA 1
ATOM 825 C C . TYR A 1 100 ? 0.884 -11.850 -5.657 1.00 90.06 100 TYR A C 1
ATOM 827 O O . TYR A 1 100 ? 0.993 -11.258 -4.581 1.00 90.06 100 TYR A O 1
ATOM 835 N N . LEU A 1 101 ? 0.236 -11.324 -6.702 1.00 90.44 101 LEU A N 1
ATOM 836 C CA . LEU A 1 101 ? -0.493 -10.058 -6.618 1.00 90.44 101 LEU A CA 1
ATOM 837 C C . LEU A 1 101 ? -1.638 -10.158 -5.606 1.00 90.44 101 LEU A C 1
ATOM 839 O O . LEU A 1 101 ? -1.724 -9.335 -4.698 1.00 90.44 101 LEU A O 1
ATOM 843 N N . THR A 1 102 ? -2.468 -11.194 -5.723 1.00 91.88 102 THR A N 1
ATOM 844 C CA . THR A 1 102 ? -3.599 -11.430 -4.814 1.00 91.88 102 THR A CA 1
ATOM 845 C C . THR A 1 102 ? -3.120 -11.547 -3.369 1.00 91.88 102 THR A C 1
ATOM 847 O O . THR A 1 102 ? -3.688 -10.929 -2.475 1.00 91.88 102 THR A O 1
ATOM 850 N N . THR A 1 103 ? -2.011 -12.255 -3.140 1.00 92.25 103 THR A N 1
ATOM 851 C CA . THR A 1 103 ? -1.402 -12.379 -1.809 1.00 92.25 103 THR A CA 1
ATOM 852 C C . THR A 1 103 ? -0.968 -11.024 -1.241 1.00 92.25 103 THR A C 1
ATOM 854 O O . THR A 1 103 ? -1.235 -10.729 -0.077 1.00 92.25 103 THR A O 1
ATOM 857 N N . LEU A 1 104 ? -0.324 -10.173 -2.049 1.00 92.44 104 LEU A N 1
ATOM 858 C CA . LEU A 1 104 ? 0.086 -8.832 -1.616 1.00 92.44 104 LEU A CA 1
ATOM 859 C C . LEU A 1 104 ? -1.109 -7.914 -1.341 1.00 92.44 104 LEU A C 1
ATOM 861 O O . LEU A 1 104 ? -1.077 -7.163 -0.367 1.00 92.44 104 LEU A O 1
ATOM 865 N N . LEU A 1 105 ? -2.151 -7.970 -2.173 1.00 93.75 105 LEU A N 1
ATOM 866 C CA . LEU A 1 105 ? -3.368 -7.185 -1.966 1.00 93.75 105 LEU A CA 1
ATOM 867 C C . LEU A 1 105 ? -4.096 -7.628 -0.694 1.00 93.75 105 LEU A C 1
ATOM 869 O O . LEU A 1 105 ? -4.415 -6.780 0.135 1.00 93.75 105 LEU A O 1
ATOM 873 N N . ASN A 1 106 ? -4.258 -8.937 -0.484 1.00 94.25 106 ASN A N 1
ATOM 874 C CA . ASN A 1 106 ? -4.848 -9.480 0.739 1.00 94.25 106 ASN A CA 1
ATOM 875 C C . ASN A 1 106 ? -4.045 -9.064 1.971 1.00 94.25 106 ASN A C 1
ATOM 877 O O . ASN A 1 106 ? -4.621 -8.574 2.932 1.00 94.25 106 ASN A O 1
ATOM 881 N N . PHE A 1 107 ? -2.712 -9.134 1.918 1.00 93.56 107 PHE A N 1
ATOM 882 C CA . PHE A 1 107 ? -1.871 -8.653 3.013 1.00 93.56 107 PHE A CA 1
ATOM 883 C C . PHE A 1 107 ? -2.152 -7.185 3.373 1.00 93.56 107 PHE A C 1
ATOM 885 O O . PHE A 1 107 ? -2.225 -6.841 4.554 1.00 93.56 107 PHE A O 1
ATOM 892 N N . VAL A 1 108 ? -2.302 -6.307 2.377 1.00 93.56 108 VAL A N 1
ATOM 893 C CA . VAL A 1 108 ? -2.606 -4.887 2.606 1.00 93.56 108 VAL A CA 1
ATOM 894 C C . VAL A 1 108 ? -4.009 -4.711 3.197 1.00 93.56 108 VAL A C 1
ATOM 896 O O . VAL A 1 108 ? -4.160 -3.979 4.178 1.00 93.56 108 VAL A O 1
ATOM 899 N N . VAL A 1 109 ? -5.009 -5.400 2.641 1.00 93.88 109 VAL A N 1
ATOM 900 C CA . VAL A 1 109 ? -6.407 -5.354 3.099 1.00 93.88 109 VAL A CA 1
ATOM 901 C C . VAL A 1 109 ? -6.536 -5.877 4.531 1.00 93.88 109 VAL A C 1
ATOM 903 O O . VAL A 1 109 ? -7.102 -5.194 5.383 1.00 93.88 109 VAL A O 1
ATOM 906 N N . ASP A 1 110 ? -5.933 -7.023 4.838 1.00 93.75 110 ASP A N 1
ATOM 907 C CA . ASP A 1 110 ? -5.956 -7.632 6.170 1.00 93.75 110 ASP A CA 1
ATOM 908 C C . ASP A 1 110 ? -5.302 -6.721 7.212 1.00 93.75 110 ASP A C 1
ATOM 910 O O . ASP A 1 110 ? -5.793 -6.577 8.333 1.00 93.75 110 ASP A O 1
ATOM 914 N N . ARG A 1 111 ? -4.201 -6.046 6.850 1.00 91.31 111 ARG A N 1
ATOM 915 C CA . ARG A 1 111 ? -3.541 -5.074 7.734 1.00 91.31 111 ARG A CA 1
ATOM 916 C C . ARG A 1 111 ? -4.402 -3.842 7.982 1.00 91.31 111 ARG A C 1
ATOM 918 O O . ARG A 1 111 ? -4.439 -3.370 9.119 1.00 91.31 111 ARG A O 1
ATOM 925 N N . ALA A 1 112 ? -5.084 -3.338 6.957 1.00 91.25 112 ALA A N 1
ATOM 926 C CA . ALA A 1 112 ? -6.021 -2.228 7.095 1.00 91.25 112 ALA A CA 1
ATOM 927 C C . ALA A 1 112 ? -7.204 -2.603 8.006 1.00 91.25 112 ALA A C 1
ATOM 929 O O . ALA A 1 112 ? -7.503 -1.868 8.951 1.00 91.25 112 ALA A O 1
ATOM 930 N N . ALA A 1 113 ? -7.804 -3.777 7.795 1.00 89.75 113 ALA A N 1
ATOM 931 C CA . ALA A 1 113 ? -8.908 -4.286 8.608 1.00 89.75 113 ALA A CA 1
ATOM 932 C C . ALA A 1 113 ? -8.488 -4.548 10.065 1.00 89.75 113 ALA A C 1
ATOM 934 O O . ALA A 1 113 ? -9.211 -4.208 11.006 1.00 89.75 113 ALA A O 1
ATOM 935 N N . LEU A 1 114 ? -7.289 -5.098 10.285 1.00 90.12 114 LEU A N 1
ATOM 936 C CA . LEU A 1 114 ? -6.745 -5.301 11.627 1.00 90.12 114 LEU A CA 1
ATOM 937 C C . LEU A 1 114 ? -6.545 -3.969 12.364 1.00 90.12 114 LEU A C 1
ATOM 939 O O . LEU A 1 114 ? -6.826 -3.867 13.558 1.00 90.12 114 LEU A O 1
ATOM 943 N N . GLU A 1 115 ? -6.079 -2.930 11.671 1.00 88.69 115 GLU A N 1
ATOM 944 C CA . GLU A 1 115 ? -5.908 -1.604 12.267 1.00 88.69 115 GLU A CA 1
ATOM 945 C C . GLU A 1 115 ? -7.257 -0.998 12.686 1.00 88.69 115 GLU A C 1
ATOM 947 O O . GLU A 1 115 ? -7.375 -0.439 13.779 1.00 88.69 115 GLU A O 1
ATOM 952 N N . GLU A 1 116 ? -8.284 -1.133 11.849 1.00 86.38 116 GLU A N 1
ATOM 953 C CA . GLU A 1 116 ? -9.624 -0.620 12.132 1.00 86.38 116 GLU A CA 1
ATOM 954 C C . GLU A 1 116 ? -10.306 -1.375 13.281 1.00 86.38 116 GLU A C 1
ATOM 956 O O . GLU A 1 116 ? -10.806 -0.763 14.227 1.00 86.38 116 GLU A O 1
ATOM 961 N N . THR A 1 117 ? -10.262 -2.707 13.261 1.00 86.69 117 THR A N 1
ATOM 962 C CA . THR A 1 117 ? -10.814 -3.549 14.336 1.00 86.69 117 THR A CA 1
ATOM 963 C C . THR A 1 117 ? -10.115 -3.306 15.669 1.00 86.69 117 THR A C 1
ATOM 965 O O . THR A 1 117 ? -10.781 -3.243 16.705 1.00 86.69 117 THR A O 1
ATOM 968 N N . THR A 1 118 ? -8.796 -3.093 15.659 1.00 85.00 118 THR A N 1
ATOM 969 C CA . THR A 1 118 ? -8.035 -2.755 16.868 1.00 85.00 118 THR A CA 1
ATOM 970 C C . THR A 1 118 ? -8.471 -1.406 17.434 1.00 85.00 118 THR A C 1
ATOM 972 O O . THR A 1 118 ? -8.746 -1.307 18.631 1.00 85.00 118 THR A O 1
ATOM 975 N N . LYS A 1 119 ? -8.613 -0.376 16.588 1.00 82.00 119 LYS A N 1
ATOM 976 C CA . LYS A 1 119 ? -9.114 0.946 17.009 1.00 82.00 119 LYS A CA 1
ATOM 977 C C . LYS A 1 119 ? -10.529 0.859 17.574 1.00 82.00 119 LYS A C 1
ATOM 979 O O . LYS A 1 119 ? -10.793 1.376 18.657 1.00 82.00 119 LYS A O 1
ATOM 984 N N . ASN A 1 120 ? -11.422 0.158 16.881 1.00 81.50 120 ASN A N 1
ATOM 985 C CA . ASN A 1 120 ? -12.806 -0.012 17.314 1.00 81.50 120 ASN A CA 1
ATOM 986 C C . ASN A 1 120 ? -12.891 -0.785 18.636 1.00 81.50 120 ASN A C 1
ATOM 988 O O . ASN A 1 120 ? -13.671 -0.416 19.510 1.00 81.50 120 ASN A O 1
ATOM 992 N N . THR A 1 121 ? -12.058 -1.810 18.822 1.00 83.44 121 THR A N 1
ATOM 993 C CA . THR A 1 121 ? -11.961 -2.549 20.090 1.00 83.44 121 THR A CA 1
ATOM 994 C C . THR A 1 121 ? -11.470 -1.653 21.224 1.00 83.44 121 THR A C 1
ATOM 996 O O . THR A 1 121 ? -12.062 -1.655 22.299 1.00 83.44 121 THR A O 1
ATOM 999 N N . GLN A 1 122 ? -10.442 -0.831 20.994 1.00 82.75 122 GLN A N 1
ATOM 1000 C CA . GLN A 1 122 ? -9.946 0.112 22.003 1.00 82.75 122 GLN A CA 1
ATOM 1001 C C . GLN A 1 122 ? -11.024 1.114 22.430 1.00 82.75 122 GLN A C 1
ATOM 1003 O O . GLN A 1 122 ? -11.224 1.325 23.625 1.00 82.75 122 GLN A O 1
ATOM 1008 N N . ILE A 1 123 ? -11.762 1.680 21.471 1.00 83.50 123 ILE A N 1
ATOM 1009 C CA . ILE A 1 123 ? -12.865 2.607 21.756 1.00 83.50 123 ILE A CA 1
ATOM 1010 C C . ILE A 1 123 ? -13.969 1.900 22.548 1.00 83.50 123 ILE A C 1
ATOM 1012 O O . ILE A 1 123 ? -14.402 2.408 23.581 1.00 83.50 123 ILE A O 1
ATOM 1016 N N . LYS A 1 124 ? -14.390 0.705 22.114 1.00 84.38 124 LYS A N 1
ATOM 1017 C CA . LYS A 1 124 ? -15.407 -0.087 22.822 1.00 84.38 124 LYS A CA 1
ATOM 1018 C C . LYS A 1 124 ? -14.988 -0.399 24.256 1.00 84.38 124 LYS A C 1
ATOM 1020 O O . LYS A 1 124 ? -15.811 -0.269 25.157 1.00 84.38 124 LYS A O 1
ATOM 1025 N N . ASN A 1 125 ? -13.725 -0.749 24.487 1.00 84.06 125 ASN A N 1
ATOM 1026 C CA . ASN A 1 125 ? -13.214 -1.033 25.827 1.00 84.06 125 ASN A CA 1
ATOM 1027 C C . ASN A 1 125 ? -13.254 0.206 26.730 1.00 84.06 125 ASN A C 1
ATOM 1029 O O . ASN A 1 125 ? -13.666 0.097 27.881 1.00 84.06 125 ASN A O 1
ATOM 1033 N N . ILE A 1 126 ? -12.894 1.386 26.214 1.00 87.81 126 ILE A N 1
ATOM 1034 C CA . ILE A 1 126 ? -12.979 2.648 26.969 1.00 87.81 126 ILE A CA 1
ATOM 1035 C C . ILE A 1 126 ? -14.436 2.979 27.306 1.00 87.81 126 ILE A C 1
ATOM 1037 O O . ILE A 1 126 ? -14.748 3.268 28.459 1.00 87.81 126 ILE A O 1
ATOM 1041 N N . VAL A 1 127 ? -15.341 2.894 26.327 1.00 89.06 127 VAL A N 1
ATOM 1042 C CA . VAL A 1 127 ? -16.774 3.152 26.547 1.00 89.06 127 VAL A CA 1
ATOM 1043 C C . VAL A 1 127 ? -17.350 2.174 27.572 1.00 89.06 127 VAL A C 1
ATOM 1045 O O . VAL A 1 127 ? -18.056 2.591 28.486 1.00 89.06 127 VAL A O 1
ATOM 1048 N N . THR A 1 128 ? -16.998 0.890 27.471 1.00 90.06 128 THR A N 1
ATOM 1049 C CA . THR A 1 128 ? -17.426 -0.148 28.422 1.00 90.06 128 THR A CA 1
ATOM 1050 C C . THR A 1 128 ? -16.894 0.131 29.827 1.00 90.06 128 THR A C 1
ATOM 1052 O O . THR A 1 128 ? -17.638 0.004 30.794 1.00 90.06 128 THR A O 1
ATOM 1055 N N . MET A 1 129 ? -15.637 0.565 29.954 1.00 88.06 129 MET A N 1
ATOM 1056 C CA . MET A 1 129 ? -15.033 0.928 31.238 1.00 88.06 129 MET A CA 1
ATOM 1057 C C . MET A 1 129 ? -15.752 2.119 31.885 1.00 88.06 129 MET A C 1
ATOM 1059 O O . MET A 1 129 ? -16.093 2.058 33.063 1.00 88.06 129 MET A O 1
ATOM 1063 N N . ILE A 1 130 ? -16.043 3.174 31.117 1.00 91.19 130 ILE A N 1
ATOM 1064 C CA . ILE A 1 130 ? -16.796 4.340 31.606 1.00 91.19 130 ILE A CA 1
ATOM 1065 C C . ILE A 1 130 ? -18.210 3.924 32.030 1.00 91.19 130 ILE A C 1
ATOM 1067 O O . ILE A 1 130 ? -18.658 4.288 33.117 1.00 91.19 130 ILE A O 1
ATOM 1071 N N . ALA A 1 131 ? -18.898 3.126 31.209 1.00 91.06 131 ALA A N 1
ATOM 1072 C CA . ALA A 1 131 ? -20.232 2.624 31.524 1.00 91.06 131 ALA A CA 1
ATOM 1073 C C . ALA A 1 131 ? -20.239 1.777 32.809 1.00 91.06 131 ALA A C 1
ATOM 1075 O O . ALA A 1 131 ? -21.125 1.948 33.644 1.00 91.06 131 ALA A O 1
ATOM 1076 N N . ALA A 1 132 ? -19.232 0.920 33.006 1.00 89.56 132 ALA A N 1
ATOM 1077 C CA . ALA A 1 132 ? -19.083 0.114 34.216 1.00 89.56 132 ALA A CA 1
ATOM 1078 C C . ALA A 1 132 ? -18.858 0.976 35.470 1.00 89.56 132 ALA A C 1
ATOM 1080 O O . ALA A 1 132 ? -19.453 0.698 36.509 1.00 89.56 132 ALA A O 1
ATOM 1081 N N . ILE A 1 133 ? -18.059 2.046 35.374 1.00 90.12 133 ILE A N 1
ATOM 1082 C CA . ILE A 1 133 ? -17.845 2.992 36.483 1.00 90.12 133 ILE A CA 1
ATOM 1083 C C . ILE A 1 133 ? -19.160 3.683 36.865 1.00 90.12 133 ILE A C 1
ATOM 1085 O O . ILE A 1 133 ? -19.507 3.739 38.043 1.00 90.12 133 ILE A O 1
ATOM 1089 N N . ILE A 1 134 ? -19.919 4.173 35.879 1.00 92.56 134 ILE A N 1
ATOM 1090 C CA . ILE A 1 134 ? -21.212 4.831 36.122 1.00 92.56 134 ILE A CA 1
ATOM 1091 C C . ILE A 1 134 ? -22.212 3.848 36.742 1.00 92.56 134 ILE A C 1
ATOM 1093 O O . ILE A 1 134 ? -22.871 4.185 37.724 1.00 92.56 134 ILE A O 1
ATOM 1097 N N . ALA A 1 135 ? -22.302 2.628 36.208 1.00 91.31 135 ALA A N 1
ATOM 1098 C CA . ALA A 1 135 ? -23.185 1.591 36.734 1.00 91.31 135 ALA A CA 1
ATOM 1099 C C . ALA A 1 135 ? -22.831 1.210 38.181 1.00 91.31 135 ALA A C 1
ATOM 1101 O O . ALA A 1 135 ? -23.729 1.073 39.009 1.00 91.31 135 ALA A O 1
ATOM 1102 N N . ALA A 1 136 ? -21.540 1.099 38.510 1.00 90.06 136 ALA A N 1
ATOM 1103 C CA . ALA A 1 136 ? -21.085 0.823 39.870 1.00 90.06 136 ALA A CA 1
ATOM 1104 C C . ALA A 1 136 ? -21.470 1.949 40.844 1.00 90.06 136 ALA A C 1
ATOM 1106 O O . ALA A 1 136 ? -21.980 1.673 41.928 1.00 90.06 136 ALA A O 1
ATOM 1107 N N . LEU A 1 137 ? -21.293 3.216 40.449 1.00 92.62 137 LEU A N 1
ATOM 1108 C CA . LEU A 1 137 ? -21.708 4.363 41.263 1.00 92.62 137 LEU A CA 1
ATOM 1109 C C . LEU A 1 137 ? -23.226 4.398 41.474 1.00 92.62 137 LEU A C 1
ATOM 1111 O O . LEU A 1 137 ? -23.675 4.605 42.598 1.00 92.62 137 LEU A O 1
ATOM 1115 N N . ALA A 1 138 ? -24.011 4.149 40.423 1.00 91.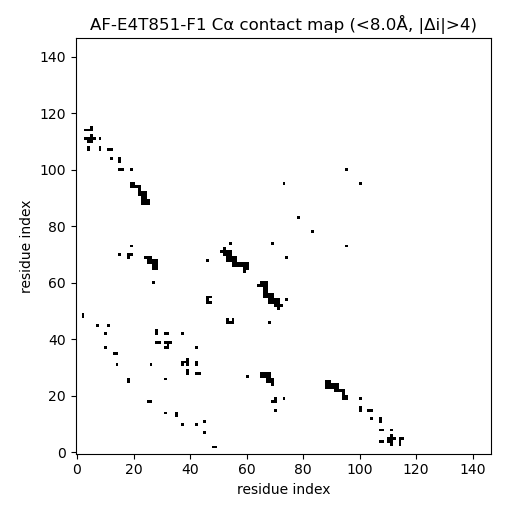88 138 ALA A N 1
ATOM 1116 C CA . ALA A 1 138 ? -25.468 4.087 40.509 1.00 91.88 138 ALA A CA 1
ATOM 1117 C C . ALA A 1 138 ? -25.956 2.931 41.399 1.00 91.88 138 ALA A C 1
ATOM 1119 O O . ALA A 1 138 ? -26.923 3.086 42.138 1.00 91.88 138 ALA A O 1
ATOM 1120 N N . ALA A 1 139 ? -25.280 1.779 41.362 1.00 91.38 139 ALA A N 1
ATOM 1121 C CA . ALA A 1 139 ? -25.598 0.654 42.235 1.00 91.38 139 ALA A CA 1
ATOM 1122 C C . ALA A 1 139 ? -25.318 0.979 43.711 1.00 91.38 139 ALA A C 1
ATOM 1124 O O . ALA A 1 139 ? -26.132 0.646 44.568 1.00 91.38 139 ALA A O 1
ATOM 1125 N N . ILE A 1 140 ? -24.209 1.670 44.008 1.00 90.75 140 ILE A N 1
ATOM 1126 C CA . ILE A 1 140 ? -23.885 2.120 45.372 1.00 90.75 140 ILE A CA 1
ATOM 1127 C C . ILE A 1 140 ? -24.941 3.107 45.875 1.00 90.75 140 ILE A C 1
ATOM 1129 O O . ILE A 1 140 ? -25.448 2.944 46.983 1.00 90.75 140 ILE A O 1
ATOM 1133 N N . THR A 1 141 ? -25.301 4.117 45.078 1.00 91.56 141 THR A N 1
ATOM 1134 C CA . THR A 1 141 ? -26.306 5.104 45.496 1.00 91.56 141 THR A CA 1
ATOM 1135 C C . THR A 1 141 ? -27.683 4.475 45.666 1.00 91.56 141 THR A C 1
ATOM 1137 O O . THR A 1 141 ? -28.351 4.767 46.652 1.00 91.56 141 THR A O 1
ATOM 1140 N N . ALA A 1 142 ? -28.088 3.577 44.763 1.00 90.06 142 ALA A N 1
ATOM 1141 C CA . ALA A 1 142 ? -29.342 2.843 44.882 1.00 90.06 142 ALA A CA 1
ATOM 1142 C C . ALA A 1 142 ? -29.376 1.982 46.151 1.00 90.06 142 ALA A C 1
ATOM 1144 O O . ALA A 1 142 ? -30.353 2.047 46.889 1.00 90.06 142 ALA A O 1
ATOM 1145 N N . ALA A 1 143 ? -28.299 1.242 46.441 1.00 87.75 143 ALA A N 1
ATOM 1146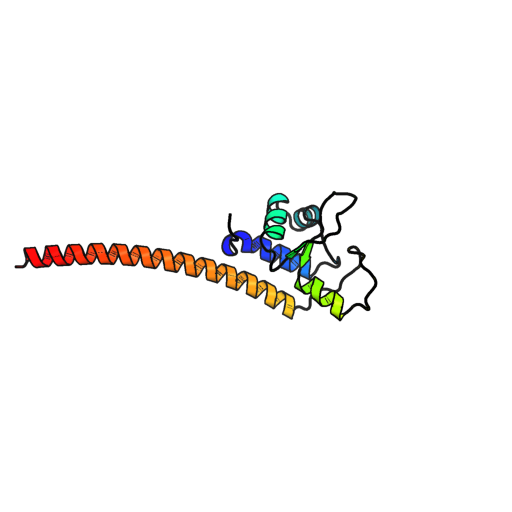 C CA . ALA A 1 143 ? -28.203 0.408 47.636 1.00 87.75 143 ALA A CA 1
ATOM 1147 C C . ALA A 1 143 ? -28.324 1.231 48.927 1.00 87.75 143 ALA A C 1
ATOM 1149 O O . ALA A 1 143 ? -29.063 0.836 49.824 1.00 87.75 143 ALA A O 1
ATOM 1150 N N . VAL A 1 144 ? -27.655 2.3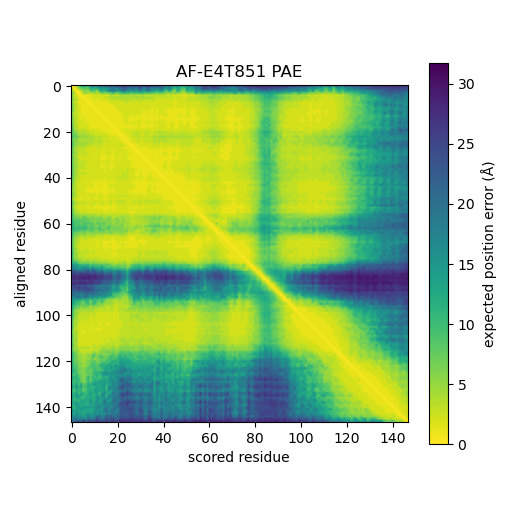89 48.999 1.00 91.00 144 VAL A N 1
ATOM 1151 C CA . VAL A 1 144 ? -27.736 3.305 50.152 1.00 91.00 144 VAL A CA 1
ATOM 1152 C C . VAL A 1 144 ? -29.127 3.924 50.299 1.00 91.00 144 VAL A C 1
ATOM 1154 O O . VAL A 1 144 ? -29.574 4.120 51.419 1.00 91.00 144 VAL A O 1
ATOM 1157 N N . LEU A 1 145 ? -29.821 4.232 49.198 1.00 87.50 145 LEU A N 1
ATOM 1158 C CA . LEU A 1 145 ? -31.171 4.806 49.249 1.00 87.50 145 LEU A CA 1
ATOM 1159 C C . LEU A 1 145 ? -32.250 3.773 49.615 1.00 87.50 145 LEU A C 1
ATOM 1161 O O . LEU A 1 145 ? -33.311 4.142 50.108 1.00 87.50 145 LEU A O 1
ATOM 1165 N N . SER A 1 146 ? -32.008 2.500 49.292 1.00 82.19 146 SER A N 1
ATOM 1166 C CA . SER A 1 146 ? -32.929 1.387 49.552 1.00 82.19 146 SER A CA 1
ATOM 1167 C C . SER A 1 146 ? -32.738 0.708 50.913 1.00 82.19 146 SER A C 1
ATOM 1169 O O . SER A 1 146 ? -33.531 -0.172 51.249 1.00 82.19 146 SER A O 1
ATOM 1171 N N . ALA A 1 147 ? -31.677 1.065 51.642 1.00 66.75 147 ALA A N 1
ATOM 1172 C CA . ALA A 1 147 ? -31.379 0.597 52.996 1.00 66.75 147 ALA A CA 1
ATOM 1173 C C . ALA A 1 147 ? -32.017 1.520 54.043 1.00 66.75 147 ALA A C 1
ATOM 1175 O O . ALA A 1 147 ? -32.497 0.981 55.065 1.00 66.75 147 ALA A O 1
#

Sequence (147 aa):
MGKKYSKDLDELIALVSYLSMTKYKSMRPSRLAQRLSLDKSNVLRILNEYKAIFRKSQVISHTSGEHYYTLHLRYALRWVNEDINQDNDDTVQENLPPEYLTTLLNFVVDRAALEETTKNTQIKNIVTMIAAIIAALAAITAAVLSA

Mean predicted aligned error: 8.8 Å

Nearest PDB structures (foldseek):
  8gzi-assembly1_A  TM=7.105E-01  e=1.043E-01  Apiospora montagnei NRRL 25634
  4nb5-assembly1_C  TM=4.171E-01  e=2.012E-02  Mycobacterium tuberculosis H37Rv
  5jbr-assembly1_B  TM=4.230E-01  e=2.591E-02  Beutenbergia cavernae DSM 12333
  9gc3-assembly1_A  TM=6.728E-01  e=6.969E-01  Saccharomyces cerevisiae
  4lhf-assembly1_A  TM=5.449E-01  e=5.410E-01  Peduovirus P2

Foldseek 3Di:
DADQLLVCVVVQLLQLVCLQADQFLWAFLVVSCVVSVHDSVSSVVCLVRPCQFKDWDPDADPVPRTTTIHGPVQVVVCVVPDPPDDPDRGHTGDGHPPVVSVVSSVVSVVSNVVSVVVVVVVVVVVVVVVVVVVVVVVVVVVVVVVD